Protein AF-R7ICQ6-F1 (afdb_monomer)

Secondary structure (DSSP, 8-state):
------HHHHHHHHGGG--SS----HHHHHHHHHTS-HHHHHHHHHHHTT--HHHHHHHTTS-HHHHHHHHHHHHHHHT--SHHHHHHHHHHHHHHHHH-TT-

Nearest PDB structures (foldseek):
  8a5s-assembly1_AAA  TM=8.952E-01  e=2.089E-03  Erythrobacter litoralis HTCC2594
  3p7n-assembly2_B  TM=8.685E-01  e=3.339E-03  Erythrobacter litoralis HTCC2594
  3clo-assembly1_B  TM=8.915E-01  e=5.337E-03  Bacteroides thetaiotaomicron VPI-5482
  5xt2-assembly5_E  TM=6.530E-01  e=1.696E-03  Bradyrhizobium japonicum
  4gvp-assembly1_A  TM=7.854E-01  e=8.097E-03  Staphylococcus aureus subsp. aureus Mu50

Solve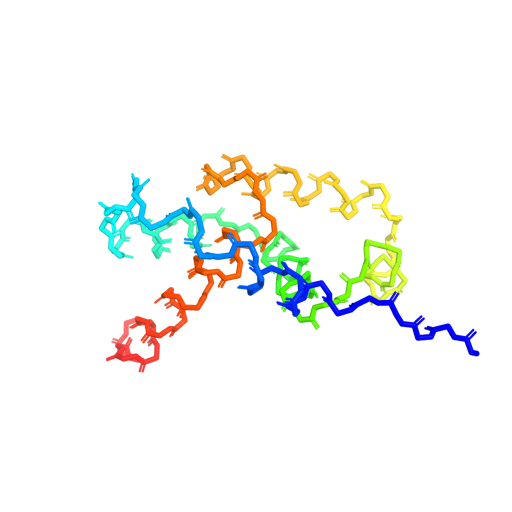nt-accessible surface area (backbone atoms only — not comparable to full-atom values): 6011 Å² total; per-residue (Å²): 142,83,83,88,55,64,50,46,63,55,25,60,67,58,53,79,80,61,83,76,82,78,92,64,57,65,69,57,50,42,50,44,56,70,68,48,50,73,68,34,46,52,53,49,53,41,42,52,71,24,49,49,49,58,61,49,8,65,76,68,78,44,54,36,67,56,42,49,51,39,49,51,51,43,28,60,71,63,72,40,92,45,72,39,52,49,40,54,51,51,52,51,39,50,53,50,45,69,76,50,76,88,119

Radius of gyration: 14.04 Å; Cα contacts (8 Å, |Δi|>4): 83; chains: 1; bounding box: 31×32×42 Å

Mean predicted aligned error: 8.82 Å

pLDDT: mean 76.23, std 16.17, range [43.66, 91.19]

Foldseek 3Di:
DDDDDCLLVVLVVCVVPPPPDDPDDLVVLLVLLVVQDPLLNQLLVCVNVPDQLCRSCVVVVHDSVVSVVSPVVSCVSSVHDDNSSSNVSCVSNVVVCVVPVPD

Structure (mmCIF, N/CA/C/O backbone):
data_AF-R7ICQ6-F1
#
_entry.id   AF-R7ICQ6-F1
#
loop_
_atom_site.group_PDB
_atom_site.id
_atom_site.type_symbol
_atom_site.label_atom_id
_atom_site.label_alt_id
_atom_site.label_comp_id
_atom_site.label_asym_id
_atom_site.label_entity_id
_atom_site.label_seq_id
_atom_site.pdbx_PDB_ins_code
_atom_site.Cartn_x
_atom_site.Cartn_y
_atom_site.Cartn_z
_atom_site.occupancy
_atom_site.B_iso_or_equiv
_atom_site.auth_seq_id
_atom_site.auth_comp_id
_atom_site.auth_asym_id
_atom_site.auth_atom_id
_atom_site.pdbx_PDB_model_num
ATOM 1 N N . MET A 1 1 ? -0.700 -6.389 -28.264 1.00 43.66 1 MET A N 1
ATOM 2 C CA . MET A 1 1 ? -1.060 -7.657 -27.598 1.00 43.66 1 MET A CA 1
ATOM 3 C C . MET A 1 1 ? -0.059 -7.865 -26.486 1.00 43.66 1 MET A C 1
ATOM 5 O O . MET A 1 1 ? 1.077 -8.120 -26.818 1.00 43.66 1 MET A O 1
ATOM 9 N N . GLU A 1 2 ? -0.463 -7.726 -25.228 1.00 45.38 2 GLU A N 1
ATOM 10 C CA . GLU A 1 2 ? 0.172 -8.364 -24.064 1.00 45.38 2 GLU A CA 1
ATOM 11 C C . GLU A 1 2 ? -0.837 -8.214 -22.915 1.00 45.38 2 GLU A C 1
ATOM 13 O O . GLU A 1 2 ? -0.861 -7.250 -22.157 1.00 45.38 2 GLU A O 1
ATOM 18 N N . LYS A 1 3 ? -1.812 -9.133 -22.914 1.00 52.41 3 LYS A N 1
ATOM 19 C CA . LYS A 1 3 ? -2.618 -9.446 -21.730 1.00 52.41 3 LYS A CA 1
ATOM 20 C C . LYS A 1 3 ? -1.705 -10.178 -20.734 1.00 52.41 3 LYS A C 1
ATOM 22 O O . LYS A 1 3 ? -0.638 -10.643 -21.112 1.00 52.41 3 LYS A O 1
ATOM 27 N N . PHE A 1 4 ? -2.208 -10.354 -19.516 1.00 44.62 4 PHE A N 1
ATOM 28 C CA . PHE A 1 4 ? -1.741 -11.282 -18.477 1.00 44.62 4 PHE A CA 1
ATOM 29 C C . PHE A 1 4 ? -0.819 -10.684 -17.404 1.00 44.62 4 PHE A C 1
ATOM 31 O O . PHE A 1 4 ? 0.398 -10.656 -17.515 1.00 44.62 4 PHE A O 1
ATOM 38 N N . LEU A 1 5 ? -1.419 -10.377 -16.253 1.00 48.00 5 LEU A N 1
ATOM 39 C CA . LEU A 1 5 ? -1.547 -11.397 -15.209 1.00 48.00 5 LEU A CA 1
ATOM 40 C C . LEU A 1 5 ? -2.760 -11.092 -14.321 1.00 48.00 5 LEU A C 1
ATOM 42 O O . LEU A 1 5 ? -2.884 -9.975 -13.825 1.00 48.00 5 LEU A O 1
ATOM 46 N N . PRO A 1 6 ? -3.639 -12.070 -14.053 1.00 48.19 6 PRO A N 1
ATOM 47 C CA . PRO A 1 6 ? -4.650 -11.937 -13.021 1.00 48.19 6 PRO A CA 1
ATOM 48 C C . PRO A 1 6 ? -3.965 -12.128 -11.659 1.00 48.19 6 PRO A C 1
ATOM 50 O O . PRO A 1 6 ? -4.119 -13.148 -10.991 1.00 48.19 6 PRO A O 1
ATOM 53 N N . ALA A 1 7 ? -3.146 -11.152 -11.256 1.00 49.31 7 ALA A N 1
ATOM 54 C CA . ALA A 1 7 ? -2.475 -11.167 -9.957 1.00 49.31 7 ALA A CA 1
ATOM 55 C C . ALA A 1 7 ? -3.501 -11.203 -8.815 1.00 49.31 7 ALA A C 1
ATOM 57 O O . ALA A 1 7 ? -3.255 -11.828 -7.790 1.00 49.31 7 ALA A O 1
ATOM 58 N N . VAL A 1 8 ? -4.680 -10.620 -9.047 1.00 47.72 8 VAL A N 1
ATOM 59 C CA . VAL A 1 8 ? -5.826 -10.665 -8.133 1.00 47.72 8 VAL A CA 1
ATOM 60 C C . VAL A 1 8 ? -6.431 -12.071 -8.057 1.00 47.72 8 VAL A C 1
ATOM 62 O O . VAL A 1 8 ? -6.693 -12.549 -6.959 1.00 47.72 8 VAL A O 1
ATOM 65 N N . ALA A 1 9 ? -6.559 -12.793 -9.182 1.00 46.66 9 ALA A N 1
ATOM 66 C CA . ALA A 1 9 ? -7.060 -14.176 -9.166 1.00 46.66 9 ALA A CA 1
ATOM 67 C C . ALA A 1 9 ? -6.086 -15.134 -8.464 1.00 46.66 9 ALA A C 1
ATOM 69 O O . ALA A 1 9 ? -6.504 -16.030 -7.741 1.00 46.66 9 ALA A O 1
ATOM 70 N N . ARG A 1 10 ? -4.776 -14.906 -8.615 1.00 48.56 10 ARG A N 1
ATOM 71 C CA . ARG A 1 10 ? -3.740 -15.716 -7.957 1.00 48.56 10 ARG A CA 1
ATOM 72 C C . ARG A 1 10 ? -3.556 -15.354 -6.477 1.00 48.56 10 ARG A C 1
ATOM 74 O O . ARG A 1 10 ? -3.191 -16.208 -5.675 1.00 48.56 10 ARG A O 1
ATOM 81 N N . ALA A 1 11 ? -3.823 -14.100 -6.111 1.00 46.31 11 ALA A N 1
ATOM 82 C CA . ALA A 1 11 ? -3.869 -13.644 -4.725 1.00 46.31 11 ALA A CA 1
ATOM 83 C C . ALA A 1 11 ? -5.056 -14.249 -3.961 1.00 46.31 11 ALA A C 1
ATOM 85 O O . ALA A 1 11 ? -4.875 -14.670 -2.823 1.00 46.31 11 ALA A O 1
ATOM 86 N N . LEU A 1 12 ? -6.220 -14.367 -4.611 1.00 52.97 12 LEU A N 1
ATOM 87 C CA . LEU A 1 12 ? -7.394 -15.066 -4.076 1.00 52.97 12 LEU A CA 1
ATOM 88 C C . LEU A 1 12 ? -7.156 -16.574 -3.900 1.00 52.97 12 LEU A C 1
ATOM 90 O O . LEU A 1 12 ? -7.640 -17.161 -2.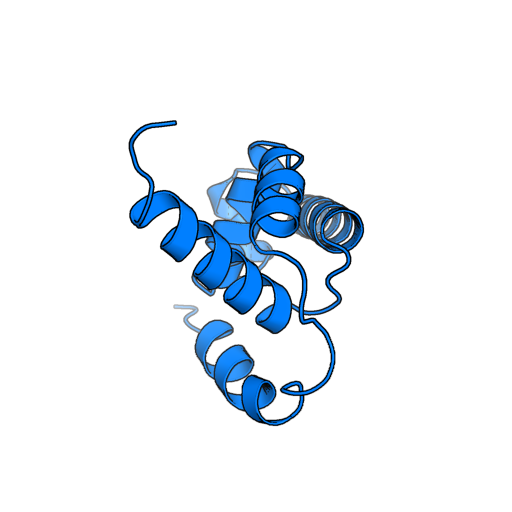939 1.00 52.97 12 LEU A O 1
ATOM 94 N N . GLU A 1 13 ? -6.376 -17.208 -4.780 1.00 48.66 13 GLU A N 1
ATOM 95 C CA . GLU A 1 13 ? -6.080 -18.645 -4.671 1.00 48.66 13 GLU A CA 1
ATOM 96 C C . GLU A 1 13 ? -5.154 -18.980 -3.483 1.00 48.66 13 GLU A C 1
ATOM 98 O O . GLU A 1 13 ? -5.283 -20.040 -2.873 1.00 48.66 13 GLU A O 1
ATOM 103 N N . ASN A 1 14 ? -4.274 -18.052 -3.085 1.00 48.41 14 ASN A N 1
ATOM 104 C CA . ASN A 1 14 ? -3.371 -18.224 -1.937 1.00 48.41 14 ASN A CA 1
ATOM 105 C C . ASN A 1 14 ? -3.987 -17.758 -0.596 1.00 48.41 14 ASN A C 1
ATOM 107 O O . ASN A 1 14 ? -3.466 -18.061 0.477 1.00 48.41 14 ASN A O 1
ATOM 111 N N . ASP A 1 15 ? -5.124 -17.055 -0.648 1.00 50.06 15 ASP A N 1
ATOM 112 C CA . ASP A 1 15 ? -5.861 -16.536 0.516 1.00 50.06 15 ASP A CA 1
ATOM 113 C C . ASP A 1 15 ? -6.361 -17.645 1.459 1.00 50.06 15 ASP A C 1
ATOM 115 O O . ASP A 1 15 ? -6.578 -17.443 2.654 1.00 50.06 15 ASP A O 1
ATOM 119 N N . ARG A 1 16 ? -6.480 -18.872 0.943 1.00 44.53 16 ARG A N 1
ATOM 120 C CA . ARG A 1 16 ? -7.033 -20.004 1.687 1.00 44.53 16 ARG A CA 1
ATOM 121 C C . ARG A 1 16 ? -6.105 -20.541 2.790 1.00 44.53 16 ARG A C 1
ATOM 123 O O . ARG A 1 16 ? -6.592 -21.249 3.666 1.00 44.53 16 ARG A O 1
ATOM 130 N N . LEU A 1 17 ? -4.808 -20.201 2.774 1.00 46.38 17 LEU A N 1
ATOM 131 C CA . LEU A 1 17 ? -3.790 -20.744 3.694 1.00 46.38 17 LEU A CA 1
ATOM 132 C C . LEU A 1 17 ? -3.288 -1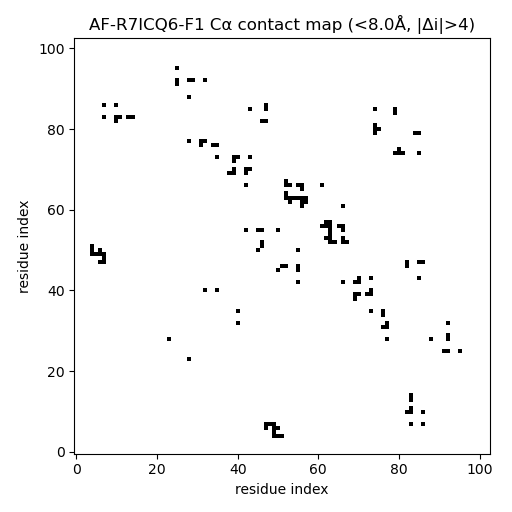9.763 4.775 1.00 46.38 17 LEU A C 1
ATOM 134 O O . LEU A 1 17 ? -2.521 -20.177 5.638 1.00 46.38 17 LEU A O 1
ATOM 138 N N . ARG A 1 18 ? -3.709 -18.488 4.783 1.00 51.75 18 ARG A N 1
ATOM 139 C CA . ARG A 1 18 ? -3.267 -17.484 5.784 1.00 51.75 18 ARG A CA 1
ATOM 140 C C . ARG A 1 18 ? -4.387 -16.950 6.684 1.00 51.75 18 ARG A C 1
ATOM 142 O O . ARG A 1 18 ? -4.303 -15.840 7.196 1.00 51.75 18 ARG A O 1
ATOM 149 N N . ARG A 1 19 ? -5.429 -17.753 6.918 1.00 47.31 19 ARG A N 1
ATOM 150 C CA . ARG A 1 19 ? -6.521 -17.413 7.855 1.00 47.31 19 ARG A CA 1
ATOM 151 C C . ARG A 1 19 ? -6.090 -17.275 9.320 1.00 47.31 19 ARG A C 1
ATOM 153 O O . ARG A 1 19 ? -6.878 -16.796 10.126 1.00 47.31 19 ARG A O 1
ATOM 160 N N . GLU A 1 20 ? -4.863 -17.637 9.668 1.00 45.16 20 GLU A N 1
ATOM 161 C CA . GLU A 1 20 ? -4.340 -17.528 11.028 1.00 45.16 20 GLU A CA 1
ATOM 162 C C . GLU A 1 20 ? -3.227 -16.479 11.067 1.00 45.16 20 GLU A C 1
ATOM 164 O O . GLU A 1 20 ? -2.115 -16.738 10.615 1.00 45.16 20 GLU A O 1
ATOM 169 N N . GLY A 1 21 ? -3.496 -15.286 11.608 1.00 47.53 21 GLY A N 1
ATOM 170 C CA . GLY A 1 21 ? -2.382 -14.489 12.129 1.00 47.53 21 GLY A CA 1
ATOM 171 C C . GLY A 1 21 ? -2.576 -12.996 12.342 1.00 47.53 21 GLY A C 1
ATOM 172 O O . GLY A 1 21 ? -1.825 -12.434 13.131 1.00 47.53 21 GLY A O 1
ATOM 173 N N . ILE A 1 22 ? -3.529 -12.320 11.696 1.00 52.50 22 ILE A N 1
ATOM 174 C CA . ILE A 1 22 ? -3.595 -10.854 11.811 1.00 52.50 22 ILE A CA 1
ATOM 175 C C . ILE A 1 22 ? -5.013 -10.386 12.136 1.00 52.50 22 ILE A C 1
ATOM 177 O O . ILE A 1 22 ? -5.672 -9.712 11.347 1.00 52.50 22 ILE A O 1
ATOM 181 N N . SER A 1 23 ? -5.453 -10.675 13.362 1.00 53.62 23 SER A N 1
ATOM 182 C CA . SER A 1 23 ? -6.443 -9.844 14.058 1.00 53.62 23 SER A CA 1
ATOM 183 C C . SER A 1 23 ? -5.804 -8.484 14.380 1.00 53.62 23 SER A C 1
ATOM 185 O O . SER A 1 23 ? -5.538 -8.178 15.538 1.00 53.62 23 SER A O 1
ATOM 187 N N . ARG A 1 24 ? -5.458 -7.692 13.355 1.00 63.84 24 ARG A N 1
ATOM 188 C CA . ARG A 1 24 ? -5.103 -6.281 13.547 1.00 63.84 24 ARG A CA 1
ATOM 189 C C . ARG A 1 24 ? -6.385 -5.498 13.737 1.00 63.84 24 ARG A C 1
ATOM 191 O O . ARG A 1 24 ? -7.368 -5.724 13.034 1.00 63.84 24 ARG A O 1
ATOM 198 N N . ASP A 1 25 ? -6.350 -4.580 14.690 1.00 82.88 25 ASP A N 1
ATOM 199 C CA . ASP A 1 25 ? -7.424 -3.624 14.877 1.00 82.88 25 ASP A CA 1
ATOM 200 C C . ASP A 1 25 ? -7.575 -2.785 13.599 1.00 82.88 25 ASP A C 1
ATOM 202 O O . ASP A 1 25 ? -6.612 -2.189 13.111 1.00 82.88 25 ASP A O 1
ATOM 206 N N . ILE A 1 26 ? -8.790 -2.742 13.046 1.00 83.75 26 ILE A N 1
ATOM 207 C CA . ILE A 1 26 ? -9.066 -2.050 11.782 1.00 83.75 26 ILE A CA 1
ATOM 208 C C . ILE A 1 26 ? -8.683 -0.565 11.841 1.00 83.75 26 ILE A C 1
ATOM 210 O O . ILE A 1 26 ? -8.313 0.024 10.828 1.00 83.75 26 ILE A O 1
ATOM 214 N N . ARG A 1 27 ? -8.695 0.057 13.029 1.00 84.00 27 ARG A N 1
ATOM 215 C CA . ARG A 1 27 ? -8.292 1.459 13.198 1.00 84.00 27 ARG A CA 1
ATOM 216 C C . ARG A 1 27 ? -6.783 1.619 13.066 1.00 84.00 27 ARG A C 1
ATOM 218 O O . ARG A 1 27 ? -6.335 2.648 12.566 1.00 84.00 27 ARG A O 1
ATOM 225 N N . GLU A 1 28 ? -5.995 0.638 13.499 1.00 85.69 28 GLU A N 1
ATOM 226 C CA . GLU A 1 28 ? -4.551 0.630 13.246 1.00 85.69 28 GLU A CA 1
ATOM 227 C C . GLU A 1 28 ? -4.250 0.444 11.762 1.00 85.69 28 GLU A C 1
ATOM 229 O O . GLU A 1 28 ? -3.392 1.135 11.221 1.00 85.69 28 GLU A O 1
ATOM 234 N N . GLU A 1 29 ? -5.000 -0.415 11.073 1.00 86.38 29 GLU A N 1
ATOM 235 C CA . GLU A 1 29 ? -4.855 -0.588 9.626 1.00 86.38 29 GLU A CA 1
ATOM 236 C C . GLU A 1 29 ? -5.159 0.701 8.865 1.00 86.38 29 GLU A C 1
ATOM 238 O O . GLU A 1 29 ? -4.382 1.112 8.008 1.00 86.38 29 GLU A O 1
ATOM 243 N N . VAL A 1 30 ? -6.227 1.404 9.239 1.00 87.44 30 VAL A N 1
ATOM 244 C CA . VAL A 1 30 ? -6.559 2.711 8.658 1.00 87.44 30 VAL A CA 1
ATOM 245 C C . VAL A 1 30 ? -5.449 3.734 8.925 1.00 87.44 30 VAL A C 1
ATOM 247 O O . VAL A 1 30 ? -5.084 4.477 8.018 1.00 87.44 30 VAL A O 1
ATOM 250 N N . LYS A 1 31 ? -4.845 3.752 10.121 1.00 88.50 31 LYS A N 1
ATOM 251 C CA . LYS A 1 31 ? -3.690 4.626 10.412 1.00 88.50 31 LYS A CA 1
ATOM 252 C C . LYS A 1 31 ? -2.473 4.291 9.549 1.00 88.50 31 LYS A C 1
ATOM 254 O O . LYS A 1 31 ? -1.814 5.196 9.045 1.00 88.50 31 LYS A O 1
ATOM 259 N N . LEU A 1 32 ? -2.165 3.005 9.375 1.00 87.50 32 LEU A N 1
ATOM 260 C CA . LEU A 1 32 ? -1.067 2.559 8.512 1.00 87.50 32 LEU A CA 1
ATOM 261 C C . LEU A 1 32 ? -1.319 2.954 7.055 1.00 87.50 32 LEU A C 1
ATOM 263 O O . LEU A 1 32 ? -0.405 3.426 6.383 1.00 87.50 32 LEU A O 1
ATOM 267 N N . PHE A 1 33 ? -2.563 2.818 6.596 1.00 88.31 33 PHE A N 1
ATOM 268 C CA . PHE A 1 33 ? -2.996 3.270 5.280 1.00 88.31 33 PHE A CA 1
ATOM 269 C C . PHE A 1 33 ? -2.806 4.785 5.115 1.00 88.31 33 PHE A C 1
ATOM 271 O O . PHE A 1 33 ? -2.184 5.214 4.150 1.00 88.31 33 PHE A O 1
ATOM 278 N N . GLN A 1 34 ? -3.229 5.587 6.096 1.00 87.12 34 GLN A N 1
ATOM 279 C CA . GLN A 1 34 ? -3.032 7.043 6.107 1.00 87.12 34 GLN A CA 1
ATOM 280 C C . GLN A 1 34 ? -1.555 7.470 6.201 1.00 87.12 34 GLN A C 1
ATOM 282 O O . GLN A 1 34 ? -1.219 8.604 5.874 1.00 87.12 34 GLN A O 1
ATOM 287 N N . SER A 1 35 ? -0.659 6.584 6.648 1.00 88.25 35 SER A N 1
ATOM 288 C CA . SER A 1 35 ? 0.790 6.832 6.692 1.00 88.25 35 SER A CA 1
ATOM 289 C C . SER A 1 35 ? 1.486 6.603 5.338 1.00 88.25 35 SER A C 1
ATOM 291 O O . SER A 1 35 ? 2.654 6.978 5.159 1.00 88.25 35 SER A O 1
ATOM 293 N N . LEU A 1 36 ? 0.798 5.991 4.370 1.00 87.75 36 LEU A N 1
ATOM 294 C CA . LEU A 1 36 ? 1.306 5.859 3.009 1.00 87.75 36 LEU A CA 1
ATOM 295 C C . LEU A 1 36 ? 1.344 7.224 2.325 1.00 87.75 36 LEU A C 1
ATOM 297 O O . LEU A 1 36 ? 0.442 8.044 2.454 1.00 87.75 36 LEU A O 1
ATOM 301 N N . SER A 1 37 ? 2.392 7.459 1.542 1.00 89.56 37 SER A N 1
ATOM 302 C CA . SER A 1 37 ? 2.410 8.602 0.634 1.00 89.56 37 SER A CA 1
ATOM 303 C C . SER A 1 37 ? 1.469 8.356 -0.545 1.00 89.56 37 SER A C 1
ATOM 305 O O . SER A 1 37 ? 1.297 7.216 -0.976 1.00 89.56 37 SER A O 1
ATOM 307 N N . GLU A 1 38 ? 0.959 9.421 -1.161 1.00 87.81 38 GLU A N 1
ATOM 308 C CA . GLU A 1 38 ? 0.058 9.332 -2.323 1.00 87.81 38 GLU A CA 1
ATOM 309 C C . GLU A 1 38 ? 0.616 8.433 -3.443 1.00 87.81 38 GLU A C 1
ATOM 311 O O . GLU A 1 38 ? -0.111 7.665 -4.072 1.00 87.81 38 GLU A O 1
ATOM 316 N N . ARG A 1 39 ? 1.938 8.474 -3.672 1.00 87.00 39 ARG A N 1
ATOM 317 C CA . ARG A 1 39 ? 2.615 7.605 -4.650 1.00 87.00 39 ARG A CA 1
ATOM 318 C C . ARG A 1 39 ? 2.589 6.130 -4.254 1.00 87.00 39 ARG A C 1
ATOM 320 O O . ARG A 1 39 ? 2.365 5.280 -5.112 1.00 87.00 39 ARG A O 1
ATOM 327 N N . GLU A 1 40 ? 2.829 5.831 -2.981 1.00 88.12 40 GLU A N 1
ATOM 328 C CA . GLU A 1 40 ? 2.803 4.464 -2.455 1.00 88.12 40 GLU A CA 1
ATOM 329 C C . GLU A 1 40 ? 1.388 3.896 -2.535 1.00 88.12 40 GLU A C 1
ATOM 331 O O . GLU A 1 40 ? 1.206 2.790 -3.046 1.00 88.12 40 GLU A O 1
ATOM 336 N N . GLU A 1 41 ? 0.390 4.679 -2.117 1.00 89.56 41 GLU A N 1
ATOM 337 C CA . GLU A 1 41 ? -1.018 4.308 -2.226 1.00 89.56 41 GLU A CA 1
ATOM 338 C C . GLU A 1 41 ? -1.395 4.031 -3.683 1.00 89.56 41 GLU A C 1
ATOM 340 O O . GLU A 1 41 ? -1.907 2.957 -3.996 1.00 89.56 41 GLU A O 1
ATOM 345 N N . LYS A 1 42 ? -1.094 4.960 -4.598 1.00 90.06 42 LYS A N 1
ATOM 346 C CA . LYS A 1 42 ? -1.452 4.837 -6.017 1.00 90.06 42 LYS A CA 1
ATOM 347 C C . LYS A 1 42 ? -0.839 3.590 -6.655 1.00 90.06 42 LYS A C 1
ATOM 349 O O . LYS A 1 42 ? -1.521 2.868 -7.381 1.00 90.06 42 LYS A O 1
ATOM 354 N N . ILE A 1 43 ? 0.426 3.297 -6.354 1.00 89.44 43 ILE A N 1
ATOM 355 C CA . ILE A 1 43 ? 1.111 2.087 -6.829 1.00 89.44 43 ILE A CA 1
ATOM 356 C C . ILE A 1 43 ? 0.479 0.825 -6.233 1.00 89.44 43 ILE A C 1
ATOM 358 O O . ILE A 1 43 ? 0.246 -0.145 -6.959 1.00 89.44 43 ILE A O 1
ATOM 362 N N . CYS A 1 44 ? 0.162 0.830 -4.938 1.00 87.50 44 CYS A N 1
ATOM 363 C CA . CYS A 1 44 ? -0.505 -0.291 -4.282 1.00 87.50 44 CYS A CA 1
ATOM 364 C C . CYS A 1 44 ? -1.902 -0.535 -4.866 1.00 87.50 44 CYS A C 1
ATOM 366 O O . CYS A 1 44 ? -2.217 -1.678 -5.193 1.00 87.50 44 CYS A O 1
ATOM 368 N N . ARG A 1 45 ? -2.691 0.522 -5.114 1.00 87.94 45 ARG A N 1
ATOM 369 C CA . ARG A 1 45 ? -4.009 0.438 -5.765 1.00 87.94 45 ARG A CA 1
ATOM 370 C C . ARG A 1 45 ? -3.928 -0.160 -7.167 1.00 87.94 45 ARG A C 1
ATOM 372 O O . ARG A 1 45 ? -4.709 -1.041 -7.510 1.00 87.94 45 ARG A O 1
ATOM 379 N N . LEU A 1 46 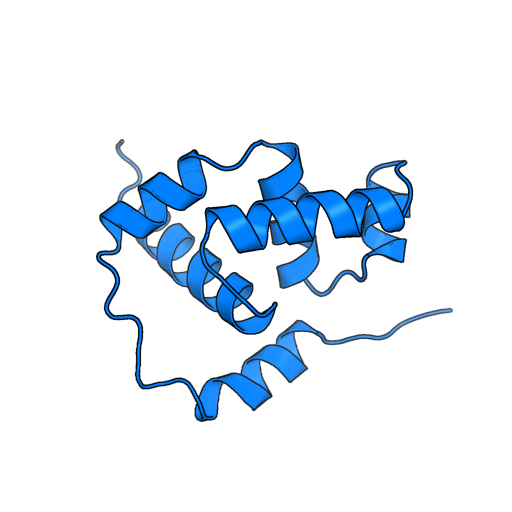? -2.959 0.259 -7.975 1.00 86.75 46 LEU A N 1
ATOM 380 C CA . LEU A 1 46 ? -2.752 -0.343 -9.295 1.00 86.75 46 LEU A CA 1
ATOM 381 C C . LEU A 1 46 ? -2.302 -1.811 -9.181 1.00 86.75 46 LEU A C 1
ATOM 383 O O . LEU A 1 46 ? -2.720 -2.658 -9.968 1.00 86.75 46 LEU A O 1
ATOM 387 N N . THR A 1 47 ? -1.510 -2.146 -8.164 1.00 84.62 47 THR A N 1
ATOM 388 C CA . THR A 1 47 ? -1.070 -3.527 -7.918 1.00 84.62 47 THR A CA 1
ATOM 389 C C . THR A 1 47 ? -2.253 -4.440 -7.575 1.00 84.62 47 THR A C 1
ATOM 391 O O . THR A 1 47 ? -2.375 -5.520 -8.154 1.00 84.62 47 THR A O 1
ATOM 394 N N . ILE A 1 48 ? -3.158 -4.011 -6.687 1.00 83.12 48 ILE A N 1
ATOM 395 C CA . ILE A 1 48 ? -4.368 -4.780 -6.327 1.00 83.12 48 ILE A CA 1
ATOM 396 C C . ILE A 1 48 ? -5.407 -4.813 -7.455 1.00 83.12 48 ILE A C 1
ATOM 398 O O . ILE A 1 48 ? -6.242 -5.705 -7.476 1.00 83.12 48 ILE A O 1
ATOM 402 N N . GLN A 1 49 ? -5.343 -3.886 -8.416 1.00 82.00 49 GLN A N 1
ATOM 403 C CA . GLN A 1 49 ? -6.126 -3.939 -9.658 1.00 82.00 49 GLN A CA 1
ATOM 404 C C . GLN A 1 49 ? -5.554 -4.944 -10.675 1.00 82.00 49 GLN A C 1
ATOM 406 O O . GLN A 1 49 ? -6.167 -5.193 -11.710 1.00 82.00 49 GLN A O 1
ATOM 411 N N . GLY A 1 50 ? -4.390 -5.540 -10.393 1.00 79.75 50 GLY A N 1
ATOM 412 C CA . GLY A 1 50 ? -3.751 -6.538 -11.249 1.00 79.75 50 GLY A CA 1
ATOM 413 C C . GLY A 1 50 ? -2.750 -5.971 -12.255 1.00 79.75 50 GLY A C 1
ATOM 414 O O . GLY A 1 50 ? -2.303 -6.705 -13.134 1.00 79.75 50 GLY A O 1
ATOM 415 N N . PHE A 1 51 ? -2.363 -4.697 -12.141 1.00 81.62 51 PHE A N 1
ATOM 416 C CA . PHE A 1 51 ? -1.293 -4.150 -12.971 1.00 81.62 51 PHE A CA 1
ATOM 417 C C . PHE A 1 51 ? 0.077 -4.655 -12.492 1.00 81.62 51 PHE A C 1
ATOM 419 O O . PHE A 1 51 ? 0.376 -4.687 -11.298 1.00 81.62 51 PHE A O 1
ATOM 426 N N . VAL A 1 52 ? 0.936 -5.030 -13.440 1.00 82.19 52 VAL A N 1
ATOM 427 C CA . VAL A 1 52 ? 2.333 -5.412 -13.176 1.00 82.19 52 VAL A CA 1
ATOM 428 C C . VAL A 1 52 ? 3.227 -4.176 -13.056 1.00 82.19 52 VAL A C 1
ATOM 430 O O . VAL A 1 52 ? 2.937 -3.147 -13.664 1.00 82.19 52 VAL A O 1
ATOM 433 N N . SER A 1 53 ? 4.358 -4.274 -12.345 1.00 83.00 53 SER A N 1
ATOM 434 C CA . SER A 1 53 ? 5.265 -3.136 -12.091 1.00 83.00 53 SER A CA 1
ATOM 435 C C . SER A 1 53 ? 5.682 -2.375 -13.355 1.00 83.00 53 SER A C 1
ATOM 437 O O . SER A 1 53 ? 5.830 -1.157 -13.315 1.00 83.00 53 SER A O 1
ATOM 439 N N . ARG A 1 54 ? 5.842 -3.076 -14.487 1.00 83.44 54 ARG A N 1
ATOM 440 C CA . ARG A 1 54 ? 6.133 -2.465 -15.792 1.00 83.44 54 ARG A CA 1
ATOM 441 C C . ARG A 1 54 ? 4.979 -1.587 -16.282 1.00 83.44 54 ARG A C 1
ATOM 443 O O . ARG A 1 54 ? 5.203 -0.412 -16.530 1.00 83.44 54 ARG A O 1
ATOM 450 N N . ALA A 1 55 ? 3.759 -2.122 -16.316 1.00 85.00 55 ALA A N 1
ATOM 451 C CA . ALA A 1 55 ? 2.564 -1.390 -16.737 1.00 85.00 55 ALA A CA 1
ATOM 452 C C . ALA A 1 55 ? 2.244 -0.211 -15.801 1.00 85.00 55 ALA A C 1
ATOM 454 O O . ALA A 1 55 ? 1.820 0.850 -16.251 1.00 85.00 55 ALA A O 1
ATOM 455 N N . ILE A 1 56 ? 2.476 -0.376 -14.494 1.00 87.50 56 ILE A N 1
ATOM 456 C CA . ILE A 1 56 ? 2.364 0.717 -13.518 1.00 87.50 56 ILE A CA 1
ATOM 457 C C . ILE A 1 56 ? 3.395 1.806 -13.820 1.00 87.50 56 ILE A C 1
ATOM 459 O O . ILE A 1 56 ? 3.056 2.985 -13.791 1.00 87.50 56 ILE A O 1
ATOM 463 N N . GLY A 1 57 ? 4.636 1.412 -14.116 1.00 87.94 57 GLY A N 1
ATOM 464 C CA . GLY A 1 57 ? 5.710 2.335 -14.464 1.00 87.94 57 GLY A CA 1
ATOM 465 C C . GLY A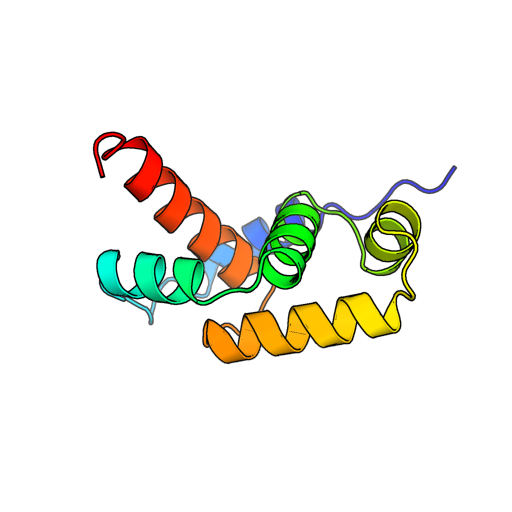 1 57 ? 5.387 3.142 -15.715 1.00 87.94 57 GLY A C 1
ATOM 466 O O . GLY A 1 57 ? 5.467 4.362 -15.684 1.00 87.94 57 GLY A O 1
ATOM 467 N N . GLU A 1 58 ? 4.912 2.481 -16.770 1.00 89.25 58 GLU A N 1
ATOM 468 C CA . GLU A 1 58 ? 4.470 3.154 -17.996 1.00 89.25 58 GLU A CA 1
ATOM 469 C C . GLU A 1 58 ? 3.315 4.128 -17.736 1.00 89.25 58 GLU A C 1
ATOM 471 O O . GLU A 1 58 ? 3.326 5.248 -18.231 1.00 89.25 58 GLU A O 1
ATOM 476 N N . ARG A 1 59 ? 2.344 3.746 -16.898 1.00 87.81 59 ARG A N 1
ATOM 477 C CA . ARG A 1 59 ? 1.180 4.589 -16.584 1.00 87.81 59 ARG A CA 1
ATOM 478 C C . ARG A 1 59 ? 1.506 5.798 -15.707 1.00 87.81 59 ARG A C 1
ATOM 480 O O . ARG A 1 59 ? 0.772 6.781 -15.728 1.00 87.81 59 ARG A O 1
ATOM 487 N N . LEU A 1 60 ? 2.539 5.687 -14.881 1.00 86.88 60 LEU A N 1
ATOM 488 C CA . LEU A 1 60 ? 2.989 6.743 -13.975 1.00 86.88 60 LEU A CA 1
ATOM 489 C C . LEU A 1 60 ? 4.229 7.477 -14.503 1.00 86.88 60 LEU A C 1
ATOM 491 O O . LEU A 1 60 ? 4.772 8.302 -13.774 1.00 86.88 60 LEU A O 1
ATOM 495 N N . GLU A 1 61 ? 4.676 7.164 -15.723 1.00 89.62 61 GLU A N 1
ATOM 496 C CA . GLU A 1 61 ? 5.880 7.721 -16.354 1.00 89.62 61 GLU A CA 1
ATOM 497 C C . GLU A 1 61 ? 7.142 7.571 -15.476 1.00 89.62 61 GLU A C 1
ATOM 499 O O . GLU A 1 61 ? 8.006 8.444 -15.407 1.00 89.62 61 GLU A O 1
ATOM 504 N N . ILE A 1 62 ? 7.258 6.432 -14.782 1.00 90.25 62 ILE A N 1
ATOM 505 C CA . ILE A 1 62 ? 8.394 6.075 -13.919 1.00 90.25 62 ILE A CA 1
ATOM 506 C C . ILE A 1 62 ? 8.955 4.696 -14.271 1.00 90.25 62 ILE A C 1
ATOM 508 O O . ILE A 1 62 ? 8.293 3.837 -14.847 1.00 90.25 62 ILE A O 1
ATOM 512 N N . SER A 1 63 ? 10.197 4.433 -13.871 1.00 91.19 63 SER A N 1
ATOM 513 C CA . SER A 1 63 ? 10.802 3.115 -14.078 1.00 91.19 63 SER A CA 1
ATOM 514 C C . SER A 1 63 ? 10.112 2.030 -13.246 1.00 91.19 63 SER A C 1
ATOM 516 O O . SER A 1 63 ? 9.806 2.233 -12.072 1.00 91.19 63 SER A O 1
ATOM 518 N N . HIS A 1 64 ? 9.970 0.824 -13.805 1.00 85.25 64 HIS A N 1
ATOM 519 C CA . HIS A 1 64 ? 9.467 -0.348 -13.069 1.00 85.25 64 HIS A CA 1
ATOM 520 C C . HIS A 1 64 ? 10.248 -0.602 -11.766 1.00 85.25 64 HIS A C 1
ATOM 522 O O . HIS A 1 64 ? 9.651 -0.965 -10.760 1.00 85.25 64 HIS A O 1
ATOM 528 N N . ARG A 1 65 ? 11.561 -0.320 -11.742 1.00 87.88 65 ARG A N 1
ATOM 529 C CA . ARG A 1 65 ? 12.379 -0.389 -10.520 1.00 87.88 65 ARG A CA 1
ATOM 530 C C . ARG A 1 65 ? 11.932 0.596 -9.443 1.00 87.88 65 ARG A C 1
ATOM 532 O O . ARG A 1 65 ? 11.941 0.268 -8.262 1.00 87.88 65 ARG A O 1
ATOM 539 N N . THR A 1 66 ? 11.514 1.793 -9.845 1.00 89.56 66 THR A N 1
ATOM 540 C CA . THR A 1 66 ? 10.942 2.799 -8.947 1.00 89.56 66 THR A CA 1
ATOM 541 C C . THR A 1 66 ? 9.607 2.315 -8.381 1.00 89.56 66 THR A C 1
ATOM 543 O O . THR A 1 66 ? 9.357 2.469 -7.189 1.00 89.56 66 THR A O 1
ATOM 546 N N . VAL A 1 67 ? 8.781 1.654 -9.199 1.00 89.00 67 VAL A N 1
ATOM 547 C CA . VAL A 1 67 ? 7.538 1.015 -8.737 1.00 89.00 67 VAL A CA 1
ATOM 548 C C . VAL A 1 67 ? 7.826 -0.069 -7.700 1.00 89.00 67 VAL A C 1
ATOM 550 O O . VAL A 1 67 ? 7.179 -0.102 -6.657 1.00 89.00 67 VAL A O 1
ATOM 553 N N . GLU A 1 68 ? 8.815 -0.929 -7.947 1.00 87.00 68 GLU A N 1
ATOM 554 C CA . GLU A 1 68 ? 9.226 -1.963 -6.992 1.00 87.00 68 GLU A CA 1
ATOM 555 C C . GLU A 1 68 ? 9.769 -1.374 -5.689 1.00 87.00 68 GLU A C 1
ATOM 557 O O . GLU A 1 68 ? 9.438 -1.875 -4.616 1.00 87.00 68 GLU A O 1
ATOM 562 N N . HIS A 1 69 ? 10.529 -0.279 -5.766 1.00 90.00 69 HIS A N 1
ATOM 563 C CA . HIS A 1 69 ? 11.011 0.445 -4.594 1.00 90.00 69 HIS A CA 1
ATOM 564 C C . HIS A 1 69 ? 9.855 0.991 -3.745 1.00 90.00 69 HIS A C 1
ATOM 566 O O . HIS A 1 69 ? 9.785 0.710 -2.549 1.00 90.00 69 HIS A O 1
ATOM 572 N N . TYR A 1 70 ? 8.907 1.708 -4.359 1.00 89.00 70 TYR A N 1
ATOM 573 C CA . TYR A 1 70 ? 7.728 2.219 -3.654 1.00 89.00 70 TYR A CA 1
ATOM 574 C C . TYR A 1 70 ? 6.858 1.094 -3.093 1.00 89.00 70 TYR A C 1
ATOM 576 O O . TYR A 1 70 ? 6.397 1.186 -1.960 1.00 89.00 70 TYR A O 1
ATOM 584 N N . ARG A 1 71 ? 6.669 0.005 -3.845 1.00 85.38 71 ARG A N 1
ATOM 585 C CA . ARG A 1 71 ? 5.915 -1.165 -3.384 1.00 85.38 71 ARG A CA 1
ATOM 586 C C . ARG A 1 71 ? 6.603 -1.845 -2.199 1.00 85.38 71 ARG A C 1
ATOM 588 O O . ARG A 1 71 ? 5.926 -2.212 -1.247 1.00 85.38 71 ARG A O 1
ATOM 595 N N . GLY A 1 72 ? 7.929 -1.978 -2.219 1.00 86.06 72 GLY A N 1
ATOM 596 C CA . GLY A 1 72 ? 8.707 -2.503 -1.094 1.00 86.06 72 GLY A CA 1
ATOM 597 C C . GLY A 1 72 ? 8.630 -1.608 0.145 1.00 86.06 72 GLY A C 1
ATOM 598 O O . GLY A 1 72 ? 8.432 -2.109 1.250 1.0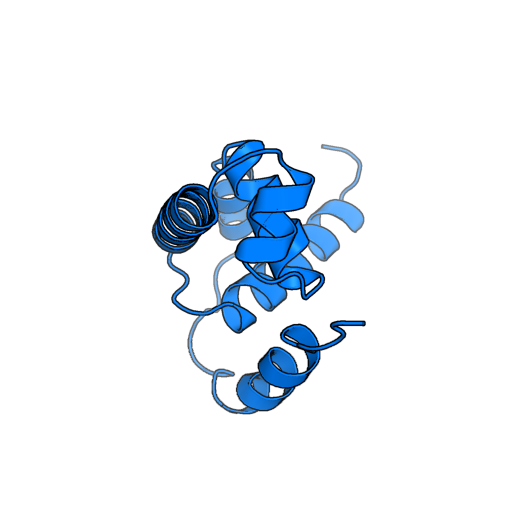0 86.06 72 GLY A O 1
ATOM 599 N N . SER A 1 73 ? 8.717 -0.287 -0.039 1.00 89.06 73 SER A N 1
ATOM 600 C CA . SER A 1 73 ? 8.525 0.700 1.033 1.00 89.06 73 SER A CA 1
ATOM 601 C C . SER A 1 73 ? 7.124 0.603 1.645 1.00 89.06 73 SER A C 1
ATOM 603 O O . SER A 1 73 ? 6.994 0.461 2.860 1.00 89.06 73 SER A O 1
ATOM 605 N N . ALA A 1 74 ? 6.084 0.574 0.808 1.00 87.50 74 ALA A N 1
ATOM 606 C CA . ALA A 1 74 ? 4.697 0.446 1.240 1.00 87.50 74 ALA A CA 1
ATOM 607 C C . ALA A 1 74 ? 4.459 -0.862 2.006 1.00 87.50 74 ALA A C 1
ATOM 609 O O . ALA A 1 74 ? 3.956 -0.839 3.123 1.00 87.50 74 ALA A O 1
ATOM 610 N N . LEU A 1 75 ? 4.895 -2.001 1.463 1.00 84.12 75 LEU A N 1
ATOM 611 C CA . LEU A 1 75 ? 4.797 -3.301 2.131 1.00 84.12 75 LEU A CA 1
ATOM 612 C C . LEU A 1 75 ? 5.503 -3.295 3.495 1.00 84.12 75 LEU A C 1
ATOM 614 O O . LEU A 1 75 ? 4.934 -3.766 4.475 1.00 84.12 75 LEU A O 1
ATOM 618 N N . LYS A 1 76 ? 6.693 -2.689 3.593 1.00 86.31 76 LYS A N 1
ATOM 619 C CA . LYS A 1 76 ? 7.421 -2.549 4.861 1.00 86.31 76 LYS A CA 1
ATOM 620 C C . LYS A 1 76 ? 6.675 -1.669 5.868 1.00 86.31 76 LYS A C 1
ATOM 622 O O . LYS A 1 76 ? 6.595 -2.046 7.033 1.00 86.31 76 LYS A O 1
ATOM 627 N N . LYS A 1 77 ? 6.111 -0.535 5.435 1.00 87.12 77 LYS A N 1
ATOM 628 C CA . LYS A 1 77 ? 5.296 0.354 6.285 1.00 87.12 77 LYS A CA 1
ATOM 629 C C . LYS A 1 77 ? 4.039 -0.342 6.798 1.00 87.12 77 LYS A C 1
ATOM 631 O O . LYS A 1 77 ? 3.709 -0.224 7.969 1.00 87.12 77 LYS A O 1
ATOM 636 N N . LEU A 1 78 ? 3.368 -1.098 5.932 1.00 84.31 78 LEU A N 1
ATOM 637 C CA . LEU A 1 78 ? 2.162 -1.847 6.279 1.00 84.31 78 LEU A CA 1
ATOM 638 C C . LEU A 1 78 ? 2.474 -3.146 7.045 1.00 84.31 78 LEU A C 1
ATOM 640 O O . LEU A 1 78 ? 1.565 -3.790 7.566 1.00 84.31 78 LEU A O 1
ATOM 644 N N . GLY A 1 79 ? 3.742 -3.562 7.119 1.00 83.12 79 GLY A N 1
ATOM 645 C CA . GLY A 1 79 ? 4.144 -4.853 7.681 1.00 83.12 79 GLY A CA 1
ATOM 646 C C . GLY A 1 79 ? 3.559 -6.042 6.913 1.00 83.12 79 GLY A C 1
ATOM 647 O O . GLY A 1 79 ? 3.207 -7.047 7.522 1.00 83.12 79 GLY A O 1
ATOM 648 N N . LEU A 1 80 ? 3.400 -5.899 5.596 1.00 83.75 80 LEU A N 1
ATOM 649 C CA . LEU A 1 80 ? 2.833 -6.897 4.693 1.00 83.75 80 LEU A CA 1
ATOM 650 C C . LEU A 1 80 ? 3.940 -7.501 3.835 1.00 83.75 80 LEU A C 1
ATOM 652 O O . LEU A 1 80 ? 4.884 -6.827 3.436 1.00 83.75 80 LEU A O 1
ATOM 656 N N . HIS A 1 81 ? 3.816 -8.785 3.519 1.00 76.31 81 HIS A N 1
ATOM 657 C CA . HIS A 1 81 ? 4.878 -9.531 2.835 1.00 76.31 81 HIS A CA 1
ATOM 658 C C . HIS A 1 81 ? 4.453 -10.018 1.445 1.00 76.31 81 HIS A C 1
ATOM 660 O O . HIS A 1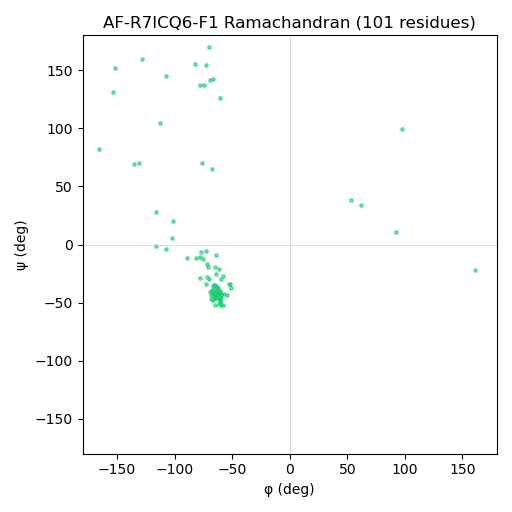 81 ? 5.216 -10.689 0.748 1.00 76.31 81 HIS A O 1
ATOM 666 N N . SER A 1 82 ? 3.213 -9.758 1.026 1.00 76.12 82 SER A N 1
ATOM 667 C CA . SER A 1 82 ? 2.659 -10.320 -0.208 1.00 76.12 82 SER A CA 1
ATOM 668 C C . SER A 1 82 ? 1.600 -9.412 -0.825 1.00 76.12 82 SER A C 1
ATOM 670 O O . SER A 1 82 ? 0.902 -8.683 -0.128 1.00 76.12 82 SER A O 1
ATOM 672 N N . SER A 1 83 ? 1.445 -9.491 -2.150 1.00 74.69 83 SER A N 1
ATOM 673 C CA . SER A 1 83 ? 0.404 -8.744 -2.869 1.00 74.69 83 SER A CA 1
ATOM 674 C C . SER A 1 83 ? -1.017 -9.180 -2.477 1.00 74.69 83 SER A C 1
ATOM 676 O O . SER A 1 83 ? -1.939 -8.382 -2.581 1.00 74.69 83 SER A O 1
ATOM 678 N N . ALA A 1 84 ? -1.191 -10.423 -2.011 1.00 76.00 84 ALA A N 1
ATOM 679 C CA . ALA A 1 84 ? -2.465 -10.914 -1.479 1.00 76.00 84 ALA A CA 1
ATOM 680 C C . ALA A 1 84 ? -2.832 -10.240 -0.149 1.00 76.00 84 ALA A C 1
ATOM 682 O O . ALA A 1 84 ? -3.928 -9.709 -0.014 1.00 76.00 84 ALA A O 1
ATOM 683 N N . ASP A 1 85 ? -1.871 -10.165 0.775 1.00 78.19 85 ASP A N 1
ATOM 684 C CA . ASP A 1 85 ? -1.980 -9.404 2.025 1.00 78.19 85 ASP A CA 1
ATOM 685 C C . ASP A 1 85 ? -2.343 -7.936 1.756 1.00 78.19 85 ASP A C 1
ATOM 687 O O . ASP A 1 85 ? -3.229 -7.380 2.396 1.00 78.19 85 ASP A O 1
ATOM 691 N N . LEU A 1 86 ? -1.707 -7.324 0.750 1.00 83.56 86 LEU A N 1
ATOM 692 C CA . LEU A 1 86 ? -2.011 -5.958 0.321 1.00 83.56 86 LEU A CA 1
ATOM 693 C C . LEU A 1 86 ? -3.461 -5.812 -0.159 1.00 83.56 86 LEU A C 1
ATOM 695 O O . LEU A 1 86 ? -4.129 -4.853 0.213 1.00 83.56 86 LEU A O 1
ATOM 699 N N . ALA A 1 87 ? -3.961 -6.761 -0.956 1.00 83.81 87 ALA A N 1
ATOM 700 C CA . ALA A 1 87 ? -5.341 -6.743 -1.435 1.00 83.81 87 ALA A CA 1
ATOM 701 C C . ALA A 1 87 ? -6.350 -6.883 -0.286 1.00 83.81 87 ALA A C 1
ATOM 703 O O . ALA A 1 87 ? -7.291 -6.096 -0.211 1.00 83.81 87 ALA A O 1
ATOM 704 N N . GLN A 1 88 ? -6.126 -7.820 0.641 1.00 81.62 88 GLN A N 1
ATOM 705 C CA . GLN A 1 88 ? -6.968 -7.987 1.829 1.00 81.62 88 GLN A CA 1
ATOM 706 C C . GLN A 1 88 ? -6.930 -6.765 2.757 1.00 81.62 88 GLN A C 1
ATOM 708 O O . GLN A 1 88 ? -7.968 -6.341 3.261 1.00 81.62 88 GLN A O 1
ATOM 713 N N . PHE A 1 89 ? -5.752 -6.181 2.978 1.00 85.81 89 PHE A N 1
ATOM 714 C CA . PHE A 1 89 ? -5.592 -4.964 3.772 1.00 85.81 89 PHE A CA 1
ATOM 715 C C . PHE A 1 89 ? -6.392 -3.802 3.174 1.00 85.81 89 PHE A C 1
ATOM 717 O O . PHE A 1 89 ? -7.207 -3.196 3.866 1.00 85.81 89 PHE A O 1
ATOM 724 N N . PHE A 1 90 ? -6.215 -3.531 1.875 1.00 86.38 90 PHE A N 1
ATOM 725 C CA . PHE A 1 90 ? -6.958 -2.473 1.191 1.00 86.38 90 PHE A CA 1
ATOM 726 C C . PHE A 1 90 ? -8.464 -2.741 1.213 1.00 86.38 90 PHE A C 1
ATOM 728 O O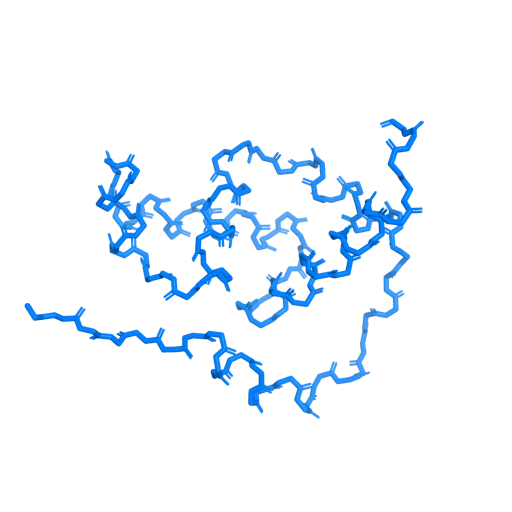 . PHE A 1 90 ? -9.215 -1.820 1.493 1.00 86.38 90 PHE A O 1
ATOM 735 N N . ALA A 1 91 ? -8.910 -3.981 0.988 1.00 85.00 91 ALA A N 1
ATOM 736 C CA . ALA A 1 91 ? -10.331 -4.326 1.036 1.00 85.00 91 ALA A CA 1
ATOM 737 C C . ALA A 1 91 ? -10.956 -4.058 2.416 1.00 85.00 91 ALA A C 1
ATOM 739 O O . ALA A 1 91 ? -12.051 -3.507 2.494 1.00 85.00 91 ALA A O 1
ATOM 740 N N . ARG A 1 92 ? -10.255 -4.401 3.506 1.00 86.38 92 ARG A N 1
ATOM 741 C CA . ARG A 1 92 ? -10.722 -4.134 4.875 1.00 86.38 92 ARG A CA 1
ATOM 742 C C . ARG A 1 92 ? -10.769 -2.641 5.185 1.00 86.38 92 ARG A C 1
ATOM 744 O O . ARG A 1 92 ? -11.776 -2.163 5.700 1.00 86.38 92 ARG A O 1
ATOM 751 N N . VAL A 1 93 ? -9.702 -1.911 4.858 1.00 88.12 93 VAL A N 1
ATOM 752 C CA . VAL A 1 93 ? -9.621 -0.462 5.092 1.00 88.12 93 VAL A CA 1
ATOM 753 C C . VAL A 1 93 ? -10.675 0.283 4.273 1.00 88.12 93 VAL A C 1
ATOM 755 O O . VAL A 1 93 ? -11.377 1.124 4.821 1.00 88.12 93 VAL A O 1
ATOM 758 N N . ASP A 1 94 ? -10.834 -0.053 2.993 1.00 86.75 94 ASP A N 1
ATOM 759 C CA . ASP A 1 94 ? -11.822 0.562 2.099 1.00 86.75 94 ASP A CA 1
ATOM 760 C C . ASP A 1 94 ? -13.250 0.285 2.586 1.00 86.75 94 ASP A C 1
ATOM 762 O O . ASP A 1 94 ? -14.038 1.216 2.720 1.00 86.75 94 ASP A O 1
ATOM 766 N N . ALA A 1 95 ? -13.550 -0.955 2.994 1.00 86.12 95 ALA A N 1
ATOM 767 C CA . ALA A 1 95 ? -14.833 -1.300 3.605 1.00 86.12 95 ALA A CA 1
ATOM 768 C C . ALA A 1 95 ? -15.097 -0.517 4.903 1.00 86.12 95 ALA A C 1
ATOM 770 O O . ALA A 1 95 ? -16.219 -0.070 5.136 1.00 86.12 95 ALA A O 1
ATOM 771 N N . PHE A 1 96 ? -14.077 -0.316 5.744 1.00 86.62 96 PHE A N 1
ATOM 772 C CA . PHE A 1 96 ? -14.209 0.462 6.976 1.00 86.62 96 PHE A CA 1
ATOM 773 C C . PHE A 1 96 ? -14.429 1.956 6.709 1.00 86.62 96 PHE A C 1
ATOM 775 O O . PHE A 1 96 ? -15.286 2.565 7.348 1.00 86.62 96 PHE A O 1
ATOM 782 N N . LEU A 1 97 ? -13.684 2.540 5.767 1.00 85.06 97 LEU A N 1
ATOM 783 C CA . LEU A 1 97 ? -13.835 3.938 5.360 1.00 85.06 97 LEU A CA 1
ATOM 784 C C . LEU A 1 97 ? -15.193 4.177 4.686 1.00 85.06 97 LEU A C 1
ATOM 786 O O . LEU A 1 97 ? -15.865 5.154 4.998 1.00 85.06 97 LEU A O 1
ATOM 790 N N . ALA A 1 98 ? -15.642 3.256 3.831 1.00 83.88 98 ALA A N 1
ATOM 791 C CA . ALA A 1 98 ? -16.960 3.316 3.202 1.00 83.88 98 ALA A CA 1
ATOM 792 C C . ALA A 1 98 ? -18.103 3.201 4.225 1.00 83.88 98 ALA A C 1
ATOM 794 O O . ALA A 1 98 ? -19.127 3.864 4.082 1.00 83.88 98 ALA A O 1
ATOM 795 N N . ALA A 1 99 ? -17.925 2.393 5.275 1.00 81.06 99 ALA A N 1
ATOM 796 C CA . ALA A 1 99 ? -18.881 2.270 6.374 1.00 81.06 99 ALA A CA 1
ATOM 797 C C . ALA A 1 99 ? -18.869 3.468 7.346 1.00 81.06 99 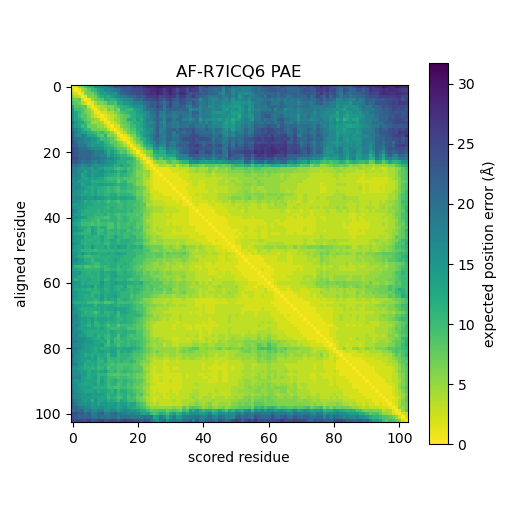ALA A C 1
ATOM 799 O O . ALA A 1 99 ? -19.773 3.578 8.171 1.00 81.06 99 ALA A O 1
ATOM 800 N N . ASN A 1 100 ? -17.868 4.355 7.271 1.00 79.81 100 ASN A N 1
ATOM 801 C CA . ASN A 1 100 ? -17.733 5.537 8.130 1.00 79.81 100 ASN A CA 1
ATOM 802 C C . ASN A 1 100 ? -17.350 6.776 7.291 1.00 79.81 100 ASN A C 1
ATOM 804 O O . ASN A 1 100 ? -16.226 7.268 7.410 1.00 79.81 100 ASN A O 1
ATOM 808 N N . PRO A 1 101 ? -18.262 7.295 6.447 1.00 64.81 101 PRO A N 1
ATOM 809 C CA . PRO A 1 101 ? -17.962 8.381 5.510 1.00 64.81 101 PRO A CA 1
ATOM 810 C C . PRO A 1 101 ? -17.793 9.767 6.167 1.00 64.81 101 PRO A C 1
ATOM 812 O O . PRO A 1 101 ? -17.461 10.725 5.477 1.00 64.81 101 PRO A O 1
ATOM 815 N N . GLU A 1 102 ? -18.034 9.896 7.476 1.00 60.25 102 GLU A N 1
ATOM 816 C CA . GLU A 1 102 ? -18.227 11.181 8.178 1.00 60.25 102 GLU A CA 1
ATOM 817 C C . GLU A 1 102 ? -16.995 11.675 8.966 1.00 60.25 102 GLU A C 1
ATOM 819 O O . GLU A 1 102 ? -17.139 12.481 9.888 1.00 60.25 102 GLU A O 1
ATOM 824 N N . ARG A 1 103 ? -15.787 11.185 8.656 1.00 51.38 103 ARG A N 1
ATOM 825 C CA . ARG A 1 103 ? -14.553 11.570 9.363 1.00 51.38 103 ARG A CA 1
ATOM 826 C C . ARG A 1 103 ? -13.578 12.394 8.542 1.00 51.38 103 ARG A C 1
ATOM 828 O O . ARG A 1 103 ? -13.327 12.023 7.378 1.00 51.38 103 ARG A O 1
#

Sequence (103 aa):
MEKFLPAVARALENDRLRREGISRDIREEVKLFQSLSEREEKICRLTIQGFVSRAIGERLEISHRTVEHYRGSALKKLGLHSSADLAQFFARVDAFLAANPER